Protein AF-A0A968MBC8-F1 (afdb_monomer_lite)

pLDDT: mean 81.85, std 8.71, range [55.81, 94.44]

Sequence (66 aa):
MCYKNLINALNSAKILGAHIFITGIRPDLALLLLDTQFPQHVVEIAPDLTRGLSRARQMLAQRILN

Radius of gyration: 12.57 Å; chains: 1; bounding box: 36×17×26 Å

Foldseek 3Di:
DVVVVVLVVQVVCVVVVAAEEAEPDDPVVVVVCVVPPHPCVRYDYDDHPVRSVVVVVVVVVVVVVD

Structure (mmCIF, N/CA/C/O backbone):
data_AF-A0A968MBC8-F1
#
_entry.id   AF-A0A968MBC8-F1
#
loop_
_atom_site.group_PDB
_atom_site.id
_atom_site.type_symbol
_atom_site.label_atom_id
_atom_site.label_alt_id
_atom_site.label_comp_id
_atom_site.label_asym_id
_atom_site.label_entity_id
_atom_site.label_seq_id
_atom_site.pdbx_PDB_ins_code
_atom_site.Cartn_x
_atom_site.Cartn_y
_atom_site.Cartn_z
_atom_site.occupancy
_atom_site.B_iso_or_equiv
_atom_site.auth_seq_id
_atom_site.auth_comp_id
_atom_site.auth_asym_id
_atom_site.auth_atom_id
_atom_site.pdbx_PDB_model_num
ATOM 1 N N . MET A 1 1 ? 19.435 10.011 -3.260 1.00 55.81 1 MET A N 1
ATOM 2 C CA . MET A 1 1 ? 18.661 10.990 -2.454 1.00 55.81 1 MET A CA 1
ATOM 3 C C . MET A 1 1 ? 17.146 10.863 -2.631 1.00 55.81 1 MET A C 1
ATOM 5 O O . MET A 1 1 ? 16.462 10.932 -1.622 1.00 55.81 1 MET A O 1
ATOM 9 N N . CYS A 1 2 ? 16.617 10.619 -3.839 1.00 58.31 2 CYS A N 1
ATOM 10 C CA . CYS A 1 2 ? 15.168 10.555 -4.111 1.00 58.31 2 CYS A CA 1
ATOM 11 C C . CYS A 1 2 ? 14.364 9.621 -3.168 1.00 58.31 2 CYS A C 1
ATOM 13 O O . CYS A 1 2 ? 13.312 10.008 -2.668 1.00 58.31 2 CYS A O 1
ATOM 15 N N . TYR A 1 3 ? 14.905 8.451 -2.808 1.00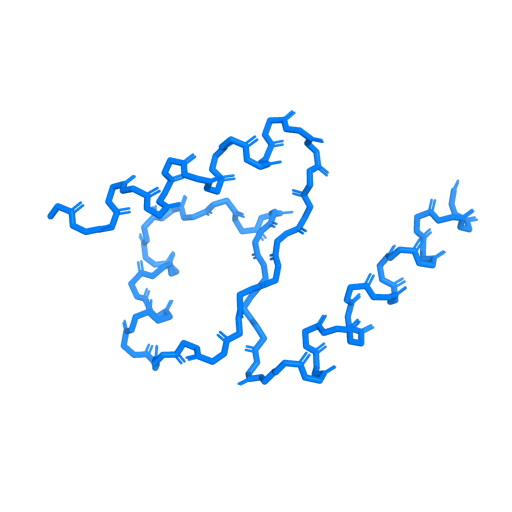 67.69 3 TYR A N 1
ATOM 16 C CA . TYR A 1 3 ? 14.210 7.492 -1.935 1.00 67.69 3 TYR A CA 1
ATOM 17 C C . TYR A 1 3 ? 14.094 7.907 -0.460 1.00 67.69 3 TYR A C 1
ATOM 19 O O . TYR A 1 3 ? 13.177 7.451 0.217 1.00 67.69 3 TYR A O 1
ATOM 27 N N . LYS A 1 4 ? 14.958 8.805 0.046 1.00 70.44 4 LYS A N 1
ATOM 28 C CA . LYS A 1 4 ? 14.877 9.266 1.449 1.00 70.44 4 LYS A CA 1
ATOM 29 C C . LYS A 1 4 ? 13.580 10.037 1.716 1.00 70.44 4 LYS A C 1
ATOM 31 O O . LYS A 1 4 ? 12.994 9.890 2.781 1.00 70.44 4 LYS A O 1
ATOM 36 N N . ASN A 1 5 ? 13.102 10.802 0.734 1.00 81.06 5 ASN A N 1
ATOM 37 C CA . ASN A 1 5 ? 11.862 11.572 0.863 1.00 81.06 5 ASN A CA 1
ATOM 38 C C . ASN A 1 5 ? 10.629 10.666 0.862 1.00 81.06 5 ASN A C 1
ATOM 40 O O . ASN A 1 5 ? 9.721 10.878 1.661 1.00 81.06 5 ASN A O 1
ATOM 44 N N . LEU A 1 6 ? 10.625 9.634 0.012 1.00 78.12 6 LEU A N 1
ATOM 45 C CA . LEU A 1 6 ? 9.559 8.634 -0.019 1.00 78.12 6 LEU A CA 1
ATOM 46 C C . LEU A 1 6 ? 9.477 7.884 1.316 1.00 78.12 6 LEU A C 1
ATOM 48 O O . LEU A 1 6 ? 8.410 7.816 1.914 1.00 78.12 6 LEU A O 1
ATOM 52 N N . ILE A 1 7 ? 10.612 7.398 1.823 1.00 77.00 7 ILE A N 1
ATOM 53 C CA . ILE A 1 7 ? 10.680 6.706 3.118 1.00 77.00 7 ILE A CA 1
ATOM 54 C C . ILE A 1 7 ? 10.173 7.610 4.250 1.00 77.00 7 ILE A C 1
ATOM 56 O O . ILE A 1 7 ? 9.370 7.175 5.073 1.00 77.00 7 ILE A O 1
ATOM 60 N N . ASN A 1 8 ? 10.580 8.882 4.271 1.00 81.75 8 ASN A N 1
ATOM 61 C CA . ASN A 1 8 ? 10.113 9.833 5.278 1.00 81.75 8 ASN A CA 1
ATOM 62 C C . ASN A 1 8 ? 8.599 10.073 5.196 1.00 81.75 8 ASN A C 1
ATOM 64 O O . ASN A 1 8 ? 7.933 10.054 6.226 1.00 81.75 8 ASN A O 1
ATOM 68 N N . ALA A 1 9 ? 8.042 10.247 3.993 1.00 81.38 9 ALA A N 1
ATOM 69 C CA . ALA A 1 9 ? 6.604 10.441 3.810 1.00 81.38 9 ALA A CA 1
ATOM 70 C C . ALA A 1 9 ? 5.792 9.244 4.333 1.00 81.38 9 ALA A C 1
ATOM 72 O O . ALA A 1 9 ? 4.777 9.412 5.009 1.00 81.38 9 ALA A O 1
ATOM 73 N N . LEU A 1 10 ? 6.272 8.030 4.072 1.00 80.19 10 LEU A N 1
ATOM 74 C CA . LEU A 1 10 ? 5.611 6.801 4.500 1.00 80.19 10 LEU A CA 1
ATOM 75 C C . LEU A 1 10 ? 5.734 6.574 6.010 1.00 80.19 10 LEU A C 1
ATOM 77 O O . LEU A 1 10 ? 4.767 6.160 6.647 1.00 80.19 10 LEU A O 1
ATOM 81 N N . ASN A 1 11 ? 6.884 6.905 6.603 1.00 80.06 11 ASN A N 1
ATOM 82 C CA . ASN A 1 11 ? 7.057 6.883 8.055 1.00 80.06 11 ASN A CA 1
ATOM 83 C C . ASN A 1 11 ? 6.121 7.879 8.751 1.00 80.06 11 ASN A C 1
ATOM 85 O O . ASN A 1 11 ? 5.509 7.529 9.758 1.00 80.06 11 ASN A O 1
ATOM 89 N N . SER A 1 12 ? 5.945 9.081 8.197 1.00 83.50 12 SER A N 1
ATOM 90 C CA . SER A 1 12 ? 4.984 10.059 8.722 1.00 83.50 12 SER A CA 1
ATOM 91 C C . SER A 1 12 ? 3.547 9.540 8.656 1.00 83.50 12 SER A C 1
ATOM 93 O O . SER A 1 12 ? 2.811 9.626 9.635 1.00 83.50 12 SER A O 1
ATOM 95 N N . ALA A 1 13 ? 3.150 8.937 7.535 1.00 80.19 13 ALA A N 1
ATOM 96 C CA . ALA A 1 13 ? 1.826 8.337 7.395 1.00 80.19 13 ALA A CA 1
ATOM 97 C C . ALA A 1 13 ? 1.611 7.147 8.354 1.00 80.19 13 ALA A C 1
ATOM 99 O O . ALA A 1 13 ? 0.535 7.019 8.938 1.00 80.19 13 ALA A O 1
ATOM 100 N N . LYS A 1 14 ? 2.649 6.342 8.617 1.00 76.38 14 LYS A N 1
ATOM 101 C CA . LYS A 1 14 ? 2.621 5.293 9.649 1.00 76.38 14 LYS A CA 1
ATOM 102 C C . LYS A 1 14 ? 2.358 5.851 11.049 1.00 76.38 14 LYS A C 1
ATOM 104 O O . LYS A 1 14 ? 1.570 5.258 11.780 1.00 76.38 14 LYS A O 1
ATOM 109 N N . ILE A 1 15 ? 3.002 6.958 11.431 1.00 80.69 15 ILE A N 1
ATOM 110 C CA . ILE A 1 15 ? 2.791 7.595 12.748 1.00 80.69 15 ILE A CA 1
ATOM 111 C C . ILE A 1 15 ? 1.321 8.000 12.924 1.00 80.69 15 ILE A C 1
ATOM 113 O O . ILE A 1 15 ? 0.775 7.882 14.016 1.00 80.69 15 ILE A O 1
ATOM 117 N N . LEU A 1 16 ? 0.659 8.400 11.838 1.00 83.50 16 LEU A N 1
ATOM 118 C CA . LEU A 1 16 ? -0.763 8.750 11.820 1.00 83.50 16 LEU A CA 1
ATOM 119 C C . LEU A 1 16 ? -1.703 7.527 11.810 1.00 83.50 16 LEU A C 1
ATOM 121 O O . LEU A 1 16 ? -2.918 7.695 11.755 1.00 83.50 16 LEU A O 1
ATOM 125 N N . GLY A 1 17 ? -1.173 6.299 11.824 1.00 80.88 17 GLY A N 1
ATOM 126 C CA . GLY A 1 17 ? -1.963 5.067 11.718 1.00 80.88 17 GLY A CA 1
ATOM 127 C C . GLY A 1 17 ? -2.568 4.829 10.328 1.00 80.88 17 GLY A C 1
ATOM 128 O O . GLY A 1 17 ? -3.426 3.951 10.163 1.00 80.88 17 GLY A O 1
ATOM 129 N N . ALA A 1 18 ? -2.137 5.595 9.321 1.00 84.38 18 ALA A N 1
ATOM 130 C CA . ALA A 1 18 ? -2.596 5.441 7.950 1.00 84.38 18 ALA A CA 1
ATOM 131 C C . ALA A 1 18 ? -1.964 4.198 7.318 1.00 84.38 18 ALA A C 1
ATOM 133 O O . ALA A 1 18 ? -0.774 3.947 7.481 1.00 84.38 18 ALA A O 1
ATOM 134 N N . HIS A 1 19 ? -2.764 3.440 6.571 1.00 85.69 19 HIS A N 1
ATOM 135 C CA . HIS A 1 19 ? -2.289 2.328 5.753 1.00 85.69 19 HIS A CA 1
ATOM 136 C C . HIS A 1 19 ? -2.183 2.796 4.300 1.00 85.69 19 HIS A C 1
ATOM 138 O O . HIS A 1 19 ? -3.068 3.502 3.811 1.00 85.69 19 HIS A O 1
ATOM 144 N N . ILE A 1 20 ? -1.095 2.446 3.625 1.00 88.00 20 ILE A N 1
ATOM 145 C CA . ILE A 1 20 ? -0.674 3.080 2.379 1.00 88.00 20 ILE A CA 1
ATOM 146 C C . ILE A 1 20 ? -0.665 2.045 1.267 1.00 88.00 20 ILE A C 1
ATOM 148 O O . ILE A 1 20 ? 0.028 1.038 1.352 1.00 88.00 20 ILE A O 1
ATOM 152 N N . PHE A 1 21 ? -1.386 2.342 0.192 1.00 88.94 21 PHE A N 1
ATOM 153 C CA . PHE A 1 21 ? -1.370 1.542 -1.025 1.00 88.94 21 PHE A CA 1
ATOM 154 C C . PHE A 1 21 ? -0.574 2.279 -2.091 1.00 88.94 21 PHE A C 1
ATOM 156 O O . PHE A 1 21 ? -0.959 3.374 -2.506 1.00 88.94 21 PHE A O 1
ATOM 163 N N . ILE A 1 22 ? 0.530 1.692 -2.542 1.00 87.62 22 ILE A N 1
ATOM 164 C CA . ILE A 1 22 ? 1.330 2.263 -3.624 1.00 87.62 22 ILE A CA 1
ATOM 165 C C . ILE A 1 22 ? 0.980 1.532 -4.922 1.00 87.62 22 ILE A C 1
ATOM 167 O O . ILE A 1 22 ? 0.989 0.305 -4.972 1.00 87.62 22 ILE A O 1
ATOM 171 N N . THR A 1 23 ? 0.637 2.286 -5.966 1.00 90.44 23 THR A N 1
ATOM 172 C CA . THR A 1 23 ? 0.164 1.755 -7.256 1.00 90.44 23 THR A CA 1
ATOM 173 C C . THR A 1 23 ? 0.984 2.318 -8.409 1.00 90.44 23 THR A C 1
ATOM 175 O O . THR A 1 23 ? 1.611 3.368 -8.268 1.00 90.44 23 THR A O 1
ATOM 178 N N . GLY A 1 24 ? 1.007 1.616 -9.547 1.00 86.31 24 GLY A N 1
ATOM 179 C CA . GLY A 1 24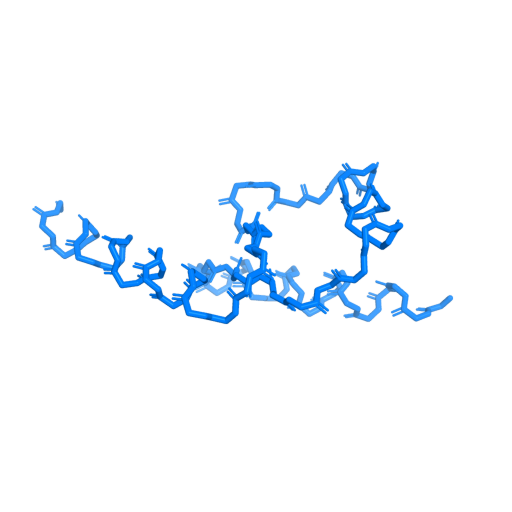 ? 1.672 2.104 -10.763 1.00 86.31 24 GLY A CA 1
ATOM 180 C C . GLY A 1 24 ? 3.195 2.236 -10.646 1.00 86.31 24 GLY A C 1
ATOM 181 O O . GLY A 1 24 ? 3.808 3.020 -11.367 1.00 86.31 24 GLY A O 1
ATOM 182 N N . ILE A 1 25 ? 3.815 1.495 -9.726 1.00 84.88 25 ILE A N 1
ATOM 183 C CA . ILE A 1 25 ? 5.268 1.484 -9.553 1.00 84.88 25 ILE A CA 1
ATOM 184 C C . ILE A 1 25 ? 5.891 0.557 -10.592 1.00 84.88 25 ILE A C 1
ATOM 186 O O . ILE A 1 25 ? 5.362 -0.514 -10.889 1.00 84.88 25 ILE A O 1
ATOM 190 N N . ARG A 1 26 ? 7.064 0.932 -11.101 1.00 84.75 26 ARG A N 1
ATOM 191 C CA . ARG A 1 26 ? 7.874 0.025 -11.910 1.00 84.75 26 ARG A CA 1
ATOM 192 C C . ARG A 1 26 ? 8.361 -1.189 -11.090 1.00 84.75 26 ARG A C 1
ATOM 194 O O . ARG A 1 26 ? 8.669 -1.025 -9.907 1.00 84.75 26 ARG A O 1
ATOM 201 N N . PRO A 1 27 ? 8.509 -2.378 -11.702 1.00 80.56 27 PRO A N 1
ATOM 202 C CA . PRO A 1 27 ? 8.925 -3.594 -10.992 1.00 80.56 27 PRO A CA 1
ATOM 203 C C . PRO A 1 27 ? 10.280 -3.489 -10.280 1.00 80.56 27 PRO A C 1
ATOM 205 O O . PRO A 1 27 ? 10.432 -3.982 -9.167 1.00 80.56 27 PRO A O 1
ATOM 208 N N . ASP A 1 28 ? 11.254 -2.811 -10.886 1.00 82.62 28 ASP A N 1
ATOM 209 C CA 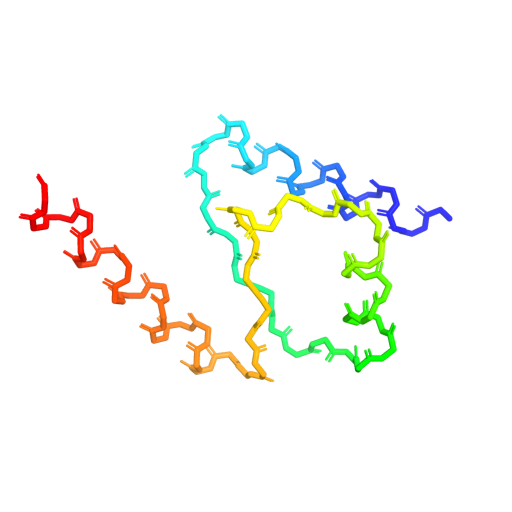. ASP A 1 28 ? 12.588 -2.599 -10.314 1.00 82.62 28 ASP A CA 1
ATOM 210 C C . ASP A 1 28 ? 12.547 -1.741 -9.045 1.00 82.62 28 ASP A C 1
ATOM 212 O O . ASP A 1 28 ? 13.245 -2.015 -8.070 1.00 82.62 28 ASP A O 1
ATOM 216 N N . LEU A 1 29 ? 11.673 -0.735 -9.028 1.00 79.81 29 LEU A N 1
ATOM 217 C CA . LEU A 1 29 ? 11.457 0.085 -7.846 1.00 79.81 29 LEU A CA 1
ATOM 218 C C . LEU A 1 29 ? 10.654 -0.669 -6.776 1.00 79.81 29 LEU A C 1
ATOM 220 O O . LEU A 1 29 ? 10.955 -0.530 -5.597 1.00 79.81 29 LEU A O 1
ATOM 224 N N . ALA A 1 30 ? 9.689 -1.511 -7.157 1.00 79.38 30 ALA A N 1
ATOM 225 C CA . ALA A 1 30 ? 8.975 -2.361 -6.204 1.00 79.38 30 ALA A CA 1
ATOM 226 C C . ALA A 1 30 ? 9.929 -3.307 -5.448 1.00 79.38 30 ALA A C 1
ATOM 228 O O . ALA A 1 30 ? 9.825 -3.420 -4.229 1.00 79.38 30 ALA A O 1
ATOM 229 N N . LEU A 1 31 ? 10.899 -3.910 -6.143 1.00 78.50 31 LEU A N 1
ATOM 230 C CA . LEU A 1 31 ? 11.937 -4.747 -5.527 1.00 78.50 31 LEU A CA 1
ATOM 231 C C . LEU A 1 31 ? 12.803 -3.957 -4.537 1.00 78.50 31 LEU A C 1
ATOM 233 O O . LEU A 1 31 ? 13.019 -4.401 -3.414 1.00 78.50 31 LEU A O 1
ATOM 237 N N . LEU A 1 32 ? 13.211 -2.740 -4.903 1.00 77.31 32 LEU A N 1
ATOM 238 C CA . LEU A 1 32 ? 13.983 -1.872 -4.012 1.00 77.31 32 LEU A CA 1
ATOM 239 C C . LEU A 1 32 ? 13.206 -1.496 -2.735 1.00 77.31 32 LEU A C 1
ATOM 241 O O . LEU A 1 32 ? 13.791 -1.378 -1.656 1.00 77.31 32 LEU A O 1
ATOM 245 N N . LEU A 1 33 ? 11.887 -1.311 -2.835 1.00 74.75 33 LEU A N 1
ATOM 246 C CA . LEU A 1 33 ? 11.035 -1.072 -1.666 1.00 74.75 33 LEU A CA 1
ATOM 247 C C . LEU A 1 33 ? 10.969 -2.318 -0.771 1.00 74.75 33 LEU A C 1
ATOM 249 O O . LEU A 1 33 ? 11.018 -2.181 0.446 1.00 74.75 33 LEU A O 1
ATOM 253 N N . LEU A 1 34 ? 10.930 -3.523 -1.343 1.00 72.62 34 LEU A N 1
ATOM 254 C CA . LEU A 1 34 ? 10.942 -4.773 -0.573 1.00 72.62 34 LEU A CA 1
ATOM 255 C C . LEU A 1 34 ? 12.273 -4.994 0.167 1.00 72.62 34 LEU A C 1
ATOM 257 O O . LEU A 1 34 ? 12.251 -5.402 1.329 1.00 72.62 34 LEU A O 1
ATOM 261 N N . ASP A 1 35 ? 13.404 -4.651 -0.456 1.00 71.38 35 ASP A N 1
ATOM 262 C CA . ASP A 1 35 ? 14.748 -4.836 0.115 1.00 71.38 35 ASP A CA 1
ATOM 263 C C . ASP A 1 35 ? 15.092 -3.834 1.231 1.00 71.38 35 ASP A C 1
ATOM 265 O O . ASP A 1 35 ? 15.935 -4.100 2.088 1.00 71.38 35 ASP A O 1
ATOM 269 N N . THR A 1 36 ? 14.441 -2.668 1.265 1.00 67.88 36 THR A N 1
ATOM 270 C CA . T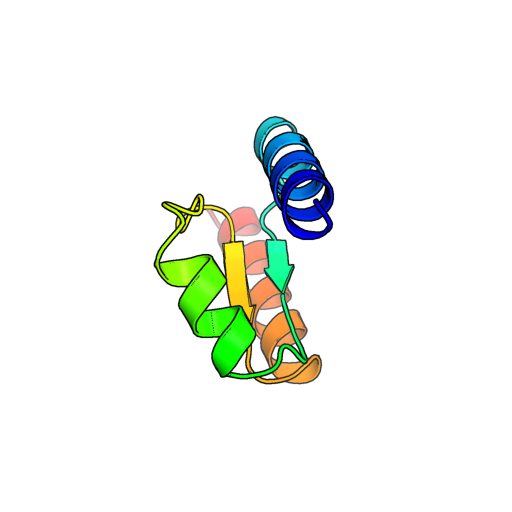HR A 1 36 ? 14.814 -1.556 2.161 1.00 67.88 36 THR A CA 1
ATOM 271 C C . THR A 1 36 ? 14.247 -1.653 3.584 1.00 67.88 36 THR A C 1
ATOM 273 O O . THR A 1 36 ? 14.208 -0.647 4.290 1.00 67.88 36 THR A O 1
ATOM 276 N N . GLN A 1 37 ? 13.832 -2.842 4.045 1.00 64.06 37 GLN A N 1
ATOM 277 C CA . GLN A 1 37 ? 13.101 -3.020 5.315 1.00 64.06 37 GLN A CA 1
ATOM 278 C C . GLN A 1 37 ? 11.929 -2.036 5.434 1.00 64.06 37 GLN A C 1
ATOM 280 O O . GLN A 1 37 ? 11.705 -1.399 6.469 1.00 64.06 37 GLN A O 1
ATOM 285 N N . PHE A 1 38 ? 11.185 -1.878 4.340 1.00 69.31 38 PHE A N 1
ATOM 286 C CA . PHE A 1 38 ? 9.964 -1.091 4.356 1.00 69.31 38 PHE A CA 1
ATOM 287 C C . PHE A 1 38 ? 9.030 -1.562 5.473 1.00 69.31 38 PHE A C 1
ATOM 289 O O . PHE A 1 38 ? 9.001 -2.755 5.782 1.00 69.31 38 PHE A O 1
ATOM 296 N N . PRO A 1 39 ? 8.216 -0.669 6.057 1.00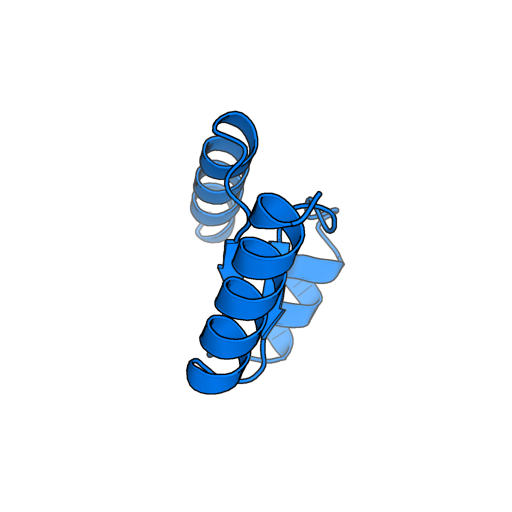 68.06 39 PRO A N 1
ATOM 297 C CA . PRO A 1 39 ? 7.169 -1.067 6.987 1.00 68.06 39 PRO A CA 1
ATOM 298 C C . PRO A 1 39 ? 6.073 -1.845 6.237 1.00 68.06 39 PRO A C 1
ATOM 300 O O . PRO A 1 39 ? 5.025 -1.297 5.899 1.00 68.06 39 PRO A O 1
ATOM 303 N N . GLN A 1 40 ? 6.325 -3.132 5.975 1.00 69.25 40 GLN A N 1
ATOM 304 C CA . GLN A 1 40 ? 5.454 -4.047 5.224 1.00 69.25 40 GLN A CA 1
ATOM 305 C C . GLN A 1 40 ? 4.074 -4.212 5.876 1.00 69.25 40 GLN A C 1
ATOM 307 O O . GLN A 1 40 ? 3.103 -4.549 5.214 1.00 69.25 40 GLN A O 1
ATOM 312 N N . HIS A 1 41 ? 3.957 -3.923 7.172 1.00 72.62 41 HIS A N 1
ATOM 313 C CA . HIS A 1 41 ? 2.688 -3.924 7.903 1.00 72.62 41 HIS A CA 1
ATOM 314 C C . HIS A 1 41 ? 1.814 -2.690 7.640 1.00 72.62 41 HIS A C 1
ATOM 316 O O . HIS A 1 41 ? 0.658 -2.654 8.059 1.00 72.62 41 HIS A O 1
ATOM 322 N N . VAL A 1 42 ? 2.354 -1.659 6.987 1.00 76.25 42 VAL A N 1
ATOM 323 C CA . VAL A 1 42 ? 1.667 -0.380 6.739 1.00 76.25 42 VAL A CA 1
ATOM 324 C C . VAL A 1 42 ? 1.595 -0.044 5.255 1.00 76.25 42 VAL A C 1
ATOM 326 O O . VAL A 1 42 ? 0.778 0.782 4.862 1.00 76.25 42 VAL A O 1
ATOM 329 N N . VAL A 1 43 ? 2.441 -0.669 4.437 1.00 83.31 43 VAL A N 1
ATOM 330 C CA . VAL A 1 43 ? 2.547 -0.397 3.008 1.00 83.31 43 VAL A CA 1
ATOM 331 C C . VAL A 1 43 ? 2.235 -1.658 2.215 1.00 83.31 43 VAL A C 1
ATOM 333 O O . VAL A 1 43 ? 2.930 -2.661 2.347 1.00 83.31 43 VAL A O 1
ATOM 336 N N . GLU A 1 44 ? 1.247 -1.567 1.332 1.00 87.19 44 GLU A N 1
ATOM 337 C CA . GLU A 1 44 ? 0.900 -2.603 0.362 1.00 87.19 44 GLU A CA 1
ATOM 338 C C . GLU A 1 44 ? 1.156 -2.082 -1.059 1.00 87.19 44 GLU A C 1
ATOM 340 O O . GLU A 1 44 ? 0.773 -0.963 -1.413 1.00 87.19 44 GLU A O 1
ATOM 345 N N . ILE A 1 45 ? 1.820 -2.885 -1.893 1.00 86.25 45 ILE A N 1
ATOM 346 C CA . ILE A 1 45 ? 2.029 -2.560 -3.308 1.00 86.25 45 ILE A CA 1
ATOM 347 C C . ILE A 1 45 ? 0.924 -3.233 -4.115 1.00 86.25 45 ILE A C 1
ATOM 349 O O . ILE A 1 45 ? 0.818 -4.458 -4.143 1.00 86.25 45 ILE A O 1
ATOM 353 N N . ALA A 1 46 ? 0.120 -2.428 -4.801 1.00 87.81 46 ALA A N 1
ATOM 354 C CA . ALA A 1 46 ? -0.931 -2.900 -5.687 1.00 87.81 46 ALA A CA 1
ATOM 355 C C . ALA A 1 46 ? -0.535 -2.679 -7.160 1.00 87.81 46 ALA A C 1
ATOM 357 O O . ALA A 1 46 ? 0.075 -1.663 -7.498 1.00 87.81 46 ALA A O 1
ATOM 358 N N . PRO A 1 47 ? -0.888 -3.610 -8.066 1.00 84.62 47 PRO A N 1
ATOM 359 C CA . PRO A 1 47 ? -0.455 -3.552 -9.463 1.00 84.62 47 PRO A CA 1
ATOM 360 C C . PRO A 1 47 ? -1.075 -2.378 -10.231 1.00 84.62 47 PRO A C 1
ATOM 362 O O . PRO A 1 47 ? -0.454 -1.834 -11.139 1.00 84.62 47 PRO A O 1
ATOM 365 N N . ASP A 1 48 ? -2.283 -1.962 -9.854 1.00 89.19 48 ASP A N 1
ATOM 366 C CA . ASP A 1 48 ? -3.016 -0.874 -10.488 1.00 89.19 48 ASP A CA 1
ATOM 367 C C . ASP A 1 48 ? -3.869 -0.112 -9.461 1.00 89.19 48 ASP A C 1
ATOM 369 O O . ASP A 1 48 ? -4.123 -0.588 -8.346 1.00 89.19 48 ASP A O 1
ATOM 373 N N . LEU A 1 49 ? -4.295 1.096 -9.843 1.00 90.62 49 LEU A N 1
ATOM 374 C CA . LEU A 1 49 ? -5.084 1.985 -8.990 1.00 90.62 49 LEU A CA 1
ATOM 375 C C . LEU A 1 49 ? -6.402 1.338 -8.549 1.00 90.62 49 LEU A C 1
ATOM 377 O O . LEU A 1 49 ? -6.799 1.465 -7.392 1.00 90.62 49 LEU A O 1
ATOM 381 N N . THR A 1 50 ? -7.070 0.622 -9.454 1.00 94.00 50 THR A N 1
ATOM 382 C CA . THR A 1 50 ? -8.367 -0.011 -9.198 1.00 94.00 50 THR A CA 1
ATOM 383 C C . THR A 1 50 ? -8.257 -1.082 -8.117 1.00 94.00 50 THR A C 1
ATOM 385 O O . THR A 1 50 ? -9.062 -1.105 -7.184 1.00 94.00 50 THR A O 1
ATOM 388 N N . ARG A 1 51 ? -7.233 -1.937 -8.185 1.00 90.38 51 ARG A N 1
ATOM 389 C CA . ARG A 1 51 ? -6.958 -2.957 -7.170 1.00 90.38 51 ARG A CA 1
ATOM 390 C C . ARG A 1 51 ? -6.542 -2.339 -5.845 1.00 90.38 51 ARG A C 1
ATOM 392 O O . ARG A 1 51 ? -7.055 -2.774 -4.815 1.00 90.38 51 ARG A O 1
ATOM 399 N N . GLY A 1 52 ? -5.689 -1.312 -5.867 1.00 92.62 52 GLY A N 1
ATOM 400 C CA . GLY A 1 52 ? -5.310 -0.575 -4.659 1.00 92.62 52 GLY A CA 1
ATOM 401 C C . GLY A 1 52 ? -6.530 0.012 -3.944 1.00 92.62 52 GLY A C 1
ATOM 402 O O . GLY A 1 52 ? -6.716 -0.199 -2.748 1.00 92.62 52 GLY A O 1
ATOM 403 N N . LEU A 1 53 ? -7.432 0.656 -4.691 1.00 93.69 53 LEU A N 1
ATOM 404 C CA . LEU A 1 53 ? -8.666 1.222 -4.144 1.00 93.69 53 LEU A CA 1
ATOM 405 C C . LEU A 1 53 ? -9.616 0.141 -3.610 1.00 93.69 53 LEU A C 1
ATOM 407 O O . LEU A 1 53 ? -10.193 0.297 -2.534 1.00 93.69 53 LEU A O 1
ATOM 411 N N . SER A 1 54 ? -9.780 -0.965 -4.342 1.00 94.44 54 SER A N 1
ATOM 412 C CA . SER A 1 54 ? -10.619 -2.085 -3.905 1.00 94.44 54 SER A CA 1
ATOM 413 C C . SER A 1 54 ? -10.134 -2.662 -2.573 1.00 94.44 54 SER A C 1
ATOM 415 O O . SER A 1 54 ? -10.945 -2.892 -1.675 1.00 94.44 54 SER A O 1
ATOM 417 N N . ARG A 1 55 ? -8.819 -2.859 -2.417 1.00 92.12 55 ARG A N 1
ATOM 418 C CA . ARG A 1 55 ? -8.211 -3.350 -1.172 1.00 92.12 55 ARG A CA 1
ATOM 419 C C . ARG A 1 55 ? -8.363 -2.354 -0.028 1.00 92.12 55 ARG A C 1
ATOM 421 O O . ARG A 1 55 ? -8.794 -2.746 1.055 1.00 92.12 55 ARG A O 1
ATOM 428 N N . ALA A 1 56 ? -8.127 -1.068 -0.285 1.00 90.94 56 ALA A N 1
ATOM 429 C CA . ALA A 1 56 ? -8.333 -0.013 0.703 1.00 90.94 56 ALA A CA 1
ATOM 430 C C . ALA A 1 56 ? -9.774 -0.002 1.240 1.00 90.94 56 ALA A C 1
ATOM 432 O O . ALA A 1 56 ? -9.988 0.065 2.451 1.00 90.94 56 ALA A O 1
ATOM 433 N N . ARG A 1 57 ? -10.770 -0.145 0.353 1.00 92.88 57 ARG A N 1
ATOM 434 C CA . ARG A 1 57 ? -12.189 -0.233 0.735 1.00 92.88 57 ARG A CA 1
ATOM 435 C C . ARG A 1 57 ? -12.502 -1.481 1.555 1.00 92.88 57 ARG A C 1
ATOM 437 O O . ARG A 1 57 ? -13.238 -1.381 2.530 1.00 92.88 57 ARG A O 1
ATOM 444 N N . GLN A 1 58 ? -11.961 -2.638 1.173 1.00 92.44 58 GLN A N 1
ATOM 445 C CA . GLN A 1 58 ? -12.154 -3.887 1.917 1.00 92.44 58 GLN A CA 1
ATOM 446 C C . GLN A 1 58 ? -11.579 -3.791 3.331 1.00 92.44 58 GLN A C 1
ATOM 448 O O . GLN A 1 58 ? -12.263 -4.137 4.289 1.00 92.44 58 GLN A O 1
ATOM 453 N N . MET A 1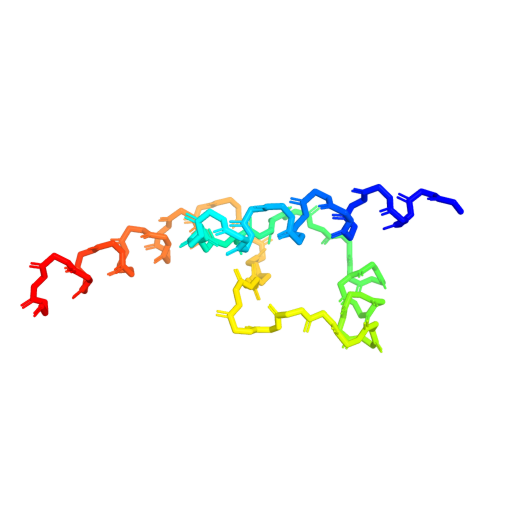 59 ? -10.361 -3.269 3.473 1.00 89.44 59 MET A N 1
ATOM 454 C CA . MET A 1 59 ? -9.730 -3.096 4.780 1.00 89.44 59 MET A CA 1
ATOM 455 C C . MET A 1 59 ? -10.479 -2.066 5.635 1.00 89.44 59 MET A C 1
ATOM 457 O O . MET A 1 59 ? -10.657 -2.278 6.831 1.00 89.44 59 MET A O 1
ATOM 461 N N . LEU A 1 60 ? -10.960 -0.971 5.035 1.00 89.25 60 LEU A N 1
ATOM 462 C CA . LEU A 1 60 ? -11.815 -0.013 5.736 1.00 89.25 60 LEU A CA 1
ATOM 463 C C . LEU A 1 60 ? -13.101 -0.682 6.242 1.00 89.25 60 LEU A C 1
ATOM 465 O O . LEU A 1 60 ? -13.445 -0.518 7.406 1.00 89.25 60 LEU A O 1
ATOM 469 N N . ALA A 1 61 ? -13.777 -1.473 5.404 1.00 91.56 61 ALA A N 1
ATOM 470 C CA . ALA A 1 61 ? -14.974 -2.209 5.805 1.00 91.56 61 ALA A CA 1
ATOM 471 C C . ALA A 1 61 ? -14.688 -3.206 6.942 1.00 91.56 61 ALA A C 1
ATOM 473 O O . ALA A 1 61 ? -15.446 -3.264 7.903 1.00 91.56 61 ALA A O 1
ATOM 474 N N . GLN A 1 62 ? -13.568 -3.934 6.882 1.00 90.56 62 GLN A N 1
ATOM 475 C CA . GLN A 1 62 ? -13.142 -4.841 7.955 1.00 90.56 62 GLN A CA 1
ATOM 476 C C . GLN A 1 62 ? -12.877 -4.105 9.273 1.00 90.56 62 GLN A C 1
ATOM 478 O O . GLN A 1 62 ? -13.241 -4.608 10.327 1.00 90.56 62 GLN A O 1
ATOM 483 N N . ARG A 1 63 ? -12.278 -2.908 9.224 1.00 86.31 63 ARG A N 1
ATOM 484 C CA . ARG A 1 63 ? -12.034 -2.076 10.416 1.00 86.31 63 ARG A CA 1
ATOM 485 C C . ARG A 1 63 ? -13.300 -1.462 11.012 1.00 86.31 63 ARG A C 1
ATOM 487 O O . ARG A 1 63 ? -13.267 -1.082 12.168 1.00 86.31 63 ARG A O 1
ATOM 494 N N . ILE A 1 64 ? -14.360 -1.293 10.223 1.00 89.62 64 ILE A N 1
ATOM 495 C CA . ILE A 1 64 ? -15.658 -0.799 10.710 1.00 89.62 64 ILE A CA 1
ATOM 496 C C . ILE A 1 64 ? -16.460 -1.932 11.365 1.00 89.62 64 ILE A C 1
ATOM 498 O O . ILE A 1 64 ? -17.242 -1.682 12.275 1.00 89.62 64 ILE A O 1
ATOM 502 N N . LEU A 1 65 ? -16.307 -3.161 10.863 1.00 84.62 65 LEU A N 1
ATOM 503 C CA . LEU A 1 65 ? -17.042 -4.334 11.342 1.00 84.62 65 LEU A CA 1
ATOM 504 C C . LEU A 1 65 ? -16.407 -5.005 12.575 1.00 84.62 65 LEU A C 1
ATOM 506 O O . LEU A 1 65 ? -17.117 -5.724 13.275 1.00 84.62 65 LEU A O 1
ATOM 510 N N . ASN A 1 66 ? -15.108 -4.792 12.811 1.00 76.12 66 ASN A N 1
ATOM 511 C CA . ASN A 1 66 ? -14.377 -5.214 14.016 1.00 76.12 66 ASN A CA 1
ATOM 512 C C . ASN A 1 66 ? -14.381 -4.114 15.078 1.00 76.12 66 ASN A C 1
ATOM 514 O O . ASN A 1 66 ? -14.454 -4.473 16.273 1.00 76.12 66 ASN A O 1
#

Secondary structure (DSSP, 8-state):
-HHHHHHHHHHHHHHTT--EEEES--HHHHHHHHHTT--TTTEEEESSHHHHHHHHHHHHHHHHH-